Protein AF-A0A957EMA7-F1 (afdb_monomer_lite)

Secondary structure (DSSP, 8-state):
-HHHHHHHHHHHHS-GGGSTTT--S-S-PPPHHHHHHHHHHHHHHHHTT-HHHHHHHHHHHHHTT---HHHHHHHHHHHHHTT-HHHHHHHHHHHTTSHHHHHHHHHHH-

Radius of gyration: 13.64 Å; chains: 1; bounding box: 37×28×33 Å

pLDDT: mean 86.61, std 14.45, range [44.28, 97.56]

Sequence (110 aa):
RRLAQEQLAEEIFRDEEDEDLLYGTGGSGLSKLERDALIGQGIDLQSRGQLGEAIDCYEKAIKGGLNIAAAHFTIGLLYLETGRTDDAKQSLMLAAKDAAYREAVETALA

Structure (mmCIF, N/CA/C/O backbone):
data_AF-A0A957EMA7-F1
#
_entry.id   AF-A0A957EMA7-F1
#
loop_
_atom_site.group_PDB
_atom_site.id
_atom_site.type_symbol
_atom_site.label_atom_id
_atom_site.label_alt_id
_atom_site.label_comp_id
_atom_site.label_asym_id
_atom_site.label_entity_id
_atom_site.label_seq_id
_atom_site.pdbx_PDB_ins_code
_atom_site.Cartn_x
_atom_site.Cartn_y
_atom_site.Cartn_z
_atom_site.occupancy
_atom_site.B_iso_or_equiv
_atom_site.auth_seq_id
_atom_site.auth_comp_id
_atom_site.auth_asym_id
_atom_site.auth_atom_id
_atom_site.pdbx_PDB_model_num
ATOM 1 N N . ARG A 1 1 ? -6.716 7.264 -2.632 1.00 71.12 1 ARG A N 1
ATOM 2 C CA . ARG A 1 1 ? -6.736 5.813 -2.959 1.00 71.12 1 ARG A CA 1
ATOM 3 C C . ARG A 1 1 ? -6.486 5.550 -4.446 1.00 71.12 1 ARG A C 1
ATOM 5 O O . ARG A 1 1 ? -5.555 4.820 -4.731 1.00 71.12 1 ARG A O 1
ATOM 12 N N . ARG A 1 2 ? -7.223 6.178 -5.378 1.00 83.38 2 ARG A N 1
ATOM 13 C CA . ARG A 1 2 ? -7.038 5.991 -6.835 1.00 83.38 2 ARG A CA 1
ATOM 14 C C . ARG A 1 2 ? -5.607 6.251 -7.340 1.00 83.38 2 ARG A C 1
ATOM 16 O O . ARG A 1 2 ? -5.041 5.374 -7.969 1.00 83.38 2 ARG A O 1
ATOM 23 N N . LEU A 1 3 ? -5.003 7.387 -6.975 1.00 86.94 3 LEU A N 1
ATOM 24 C CA . LEU A 1 3 ? -3.618 7.716 -7.350 1.00 86.94 3 LEU A CA 1
ATOM 25 C C . LEU A 1 3 ? -2.610 6.637 -6.919 1.00 86.94 3 LEU A C 1
ATOM 27 O O . LEU A 1 3 ? -1.733 6.261 -7.683 1.00 86.94 3 LEU A O 1
ATOM 31 N N . ALA A 1 4 ? -2.768 6.101 -5.706 1.00 87.12 4 ALA A N 1
ATOM 32 C CA . ALA A 1 4 ? -1.896 5.043 -5.207 1.00 87.12 4 ALA A CA 1
ATOM 33 C C . ALA A 1 4 ? -2.050 3.739 -5.994 1.00 87.12 4 ALA A C 1
ATOM 35 O O . ALA A 1 4 ? -1.064 3.053 -6.226 1.00 87.12 4 ALA A O 1
ATOM 36 N N . GLN A 1 5 ? -3.269 3.407 -6.429 1.00 86.00 5 GLN A N 1
ATOM 37 C CA . GLN A 1 5 ? -3.506 2.237 -7.277 1.00 86.00 5 GLN A CA 1
ATOM 38 C C . GLN A 1 5 ? -2.877 2.409 -8.662 1.00 86.00 5 GLN A C 1
ATOM 40 O O . GLN A 1 5 ? -2.287 1.464 -9.172 1.00 86.00 5 GLN A O 1
ATOM 45 N N . GLU A 1 6 ? -2.975 3.605 -9.244 1.00 89.12 6 GLU A N 1
ATOM 46 C CA . GLU A 1 6 ? -2.357 3.930 -10.534 1.00 89.12 6 GLU A CA 1
ATOM 47 C C . GLU A 1 6 ? -0.827 3.835 -10.442 1.00 89.12 6 GLU A C 1
ATOM 49 O O . GLU A 1 6 ? -0.223 3.103 -11.217 1.00 89.12 6 GLU A O 1
ATOM 54 N N . GLN A 1 7 ? -0.208 4.442 -9.425 1.00 89.88 7 GLN A N 1
ATOM 55 C CA . GLN A 1 7 ? 1.246 4.367 -9.229 1.00 89.88 7 GLN A CA 1
ATOM 56 C C . GLN A 1 7 ? 1.747 2.949 -8.920 1.00 89.88 7 GLN A C 1
ATOM 58 O O . GLN A 1 7 ? 2.823 2.570 -9.367 1.00 89.88 7 GLN A O 1
ATOM 63 N N . LEU A 1 8 ? 0.981 2.146 -8.172 1.00 88.25 8 LEU A N 1
ATOM 64 C CA . LEU A 1 8 ? 1.321 0.737 -7.947 1.00 88.25 8 LEU A CA 1
ATOM 65 C C . LEU A 1 8 ? 1.239 -0.079 -9.242 1.00 88.25 8 LEU A C 1
ATOM 67 O O . LEU A 1 8 ? 2.070 -0.954 -9.458 1.00 88.25 8 LEU A O 1
ATOM 71 N N . ALA A 1 9 ? 0.257 0.200 -10.100 1.00 87.69 9 ALA A N 1
ATOM 72 C CA . ALA A 1 9 ? 0.159 -0.444 -11.403 1.00 87.69 9 ALA A CA 1
ATOM 73 C C . ALA A 1 9 ? 1.318 -0.024 -12.320 1.00 87.69 9 ALA A C 1
ATOM 75 O O . ALA A 1 9 ? 1.933 -0.881 -12.945 1.00 87.69 9 ALA A O 1
ATOM 76 N N . GLU A 1 10 ? 1.654 1.266 -12.368 1.00 87.94 10 GLU A N 1
ATOM 77 C CA . GLU A 1 10 ? 2.813 1.769 -13.117 1.00 87.94 10 GLU A CA 1
ATOM 78 C C . GLU A 1 10 ? 4.123 1.129 -12.650 1.00 87.94 10 GLU A C 1
ATOM 80 O O . GLU A 1 10 ? 4.955 0.787 -13.484 1.00 87.94 10 GLU A O 1
ATOM 85 N N . GLU A 1 11 ? 4.291 0.912 -11.343 1.00 85.88 11 GLU A N 1
ATOM 86 C CA . GLU A 1 11 ? 5.462 0.220 -10.798 1.00 85.88 11 GLU A CA 1
ATOM 87 C C . GLU A 1 11 ? 5.560 -1.228 -11.307 1.00 85.88 11 GLU A C 1
ATOM 89 O O . GLU A 1 11 ? 6.627 -1.656 -11.751 1.00 85.88 11 GLU A O 1
ATOM 94 N N . ILE A 1 12 ? 4.434 -1.953 -11.342 1.00 85.31 12 ILE A N 1
ATOM 95 C CA . ILE A 1 12 ? 4.379 -3.318 -11.891 1.00 85.31 12 ILE A CA 1
ATOM 96 C C . ILE A 1 12 ? 4.794 -3.329 -13.370 1.00 85.31 12 ILE A C 1
ATOM 98 O O . ILE A 1 12 ? 5.554 -4.196 -13.795 1.00 85.31 12 ILE A O 1
ATOM 102 N N . PHE A 1 13 ? 4.318 -2.365 -14.162 1.00 82.44 13 PHE A N 1
ATOM 103 C CA . PHE A 1 13 ? 4.584 -2.313 -15.605 1.00 82.44 13 PHE A CA 1
ATOM 104 C C . PHE A 1 13 ? 5.894 -1.614 -15.990 1.00 82.44 13 PHE A C 1
ATOM 106 O O . PHE A 1 13 ? 6.208 -1.571 -17.178 1.00 82.44 13 PHE A O 1
ATOM 113 N N . ARG A 1 14 ? 6.657 -1.066 -15.036 1.00 80.88 14 ARG A N 1
ATOM 114 C CA . ARG A 1 14 ? 7.963 -0.458 -15.322 1.00 80.88 14 ARG A CA 1
ATOM 115 C C . ARG A 1 14 ? 8.955 -1.533 -15.784 1.00 80.88 14 ARG A C 1
ATOM 117 O O . ARG A 1 14 ? 9.037 -2.597 -15.168 1.00 80.88 14 ARG A O 1
ATOM 124 N N . ASP A 1 15 ? 9.714 -1.251 -16.840 1.00 72.31 15 ASP A N 1
ATOM 125 C CA . ASP A 1 15 ? 10.755 -2.153 -17.343 1.00 72.31 15 ASP A CA 1
ATOM 126 C C . ASP A 1 15 ? 11.901 -2.307 -16.319 1.00 72.31 15 ASP A C 1
ATOM 128 O O . ASP A 1 15 ? 12.305 -1.345 -15.664 1.00 72.31 15 ASP A O 1
ATOM 132 N N . GLU A 1 16 ? 12.424 -3.531 -16.168 1.00 61.94 16 GLU A N 1
ATOM 133 C CA . GLU A 1 16 ? 13.490 -3.872 -15.202 1.00 61.94 16 GLU A CA 1
ATOM 134 C C . GLU A 1 16 ? 14.819 -3.141 -15.475 1.00 61.94 16 GLU A C 1
ATOM 136 O O . GLU A 1 16 ? 15.624 -2.965 -14.561 1.00 61.94 16 GLU A O 1
ATOM 141 N N . GLU A 1 17 ? 15.049 -2.684 -16.711 1.00 53.09 17 GLU A N 1
ATOM 142 C CA . GLU A 1 17 ? 16.328 -2.098 -17.141 1.00 53.09 17 GLU A CA 1
ATOM 143 C C . GLU A 1 17 ? 16.651 -0.741 -16.478 1.00 53.09 17 GLU A C 1
ATOM 145 O O . GLU A 1 17 ? 17.813 -0.334 -16.464 1.00 53.09 17 GLU A O 1
ATOM 150 N N . ASP A 1 18 ? 15.669 -0.072 -15.862 1.00 52.06 18 ASP A N 1
ATOM 151 C CA . ASP A 1 18 ? 15.868 1.185 -15.121 1.00 52.06 18 ASP A CA 1
ATOM 152 C C . ASP A 1 18 ? 16.273 0.977 -13.642 1.00 52.06 18 ASP A C 1
ATOM 154 O O . ASP A 1 18 ? 16.665 1.932 -12.961 1.00 52.06 18 ASP A O 1
ATOM 158 N N . GLU A 1 19 ? 16.186 -0.250 -13.108 1.00 53.66 19 GLU A N 1
ATOM 159 C CA . GLU A 1 19 ? 16.320 -0.516 -11.663 1.00 53.66 19 GLU A CA 1
ATOM 160 C C . GLU A 1 19 ? 17.765 -0.835 -11.212 1.00 53.66 19 GLU A C 1
ATOM 162 O O . GLU A 1 19 ? 18.071 -0.776 -10.017 1.00 53.66 19 GLU A O 1
ATOM 167 N N . ASP A 1 20 ? 18.687 -1.088 -12.151 1.00 47.25 20 ASP A N 1
ATOM 168 C CA . ASP A 1 20 ? 20.049 -1.587 -11.865 1.00 47.25 20 ASP A CA 1
ATOM 169 C C . ASP A 1 20 ? 21.054 -0.492 -11.423 1.00 47.25 20 ASP A C 1
ATOM 171 O O . ASP A 1 20 ? 22.221 -0.766 -11.137 1.00 47.25 20 ASP A O 1
ATOM 175 N N . LEU A 1 21 ? 20.622 0.775 -11.331 1.00 47.28 21 LEU A N 1
ATOM 176 C CA . LEU A 1 21 ? 21.511 1.925 -11.083 1.00 47.28 21 LEU A CA 1
ATOM 177 C C . LEU A 1 21 ? 21.292 2.686 -9.764 1.00 47.28 21 LEU A C 1
ATOM 179 O O . LEU A 1 21 ? 22.093 3.580 -9.481 1.00 47.28 21 LEU A O 1
ATOM 183 N N . LEU A 1 22 ? 20.289 2.357 -8.930 1.00 49.19 22 LEU A N 1
ATOM 184 C CA . LEU A 1 22 ? 20.017 3.153 -7.712 1.00 49.19 22 LEU A CA 1
ATOM 185 C C . LEU A 1 22 ? 20.082 2.417 -6.361 1.00 49.19 22 LEU A C 1
ATOM 187 O O . LEU A 1 22 ? 20.247 3.084 -5.341 1.00 49.19 22 LEU A O 1
ATOM 191 N N . TYR A 1 23 ? 20.054 1.080 -6.313 1.00 47.06 23 TYR A N 1
ATOM 192 C CA . TYR A 1 23 ? 20.126 0.332 -5.039 1.00 47.06 23 TYR A CA 1
ATOM 193 C C . TYR A 1 23 ? 21.074 -0.868 -5.079 1.00 47.06 23 TYR A C 1
ATOM 195 O O . TYR A 1 23 ? 20.821 -1.928 -4.506 1.00 47.06 23 TYR A O 1
ATOM 203 N N . GLY A 1 24 ? 22.227 -0.669 -5.716 1.00 45.78 24 GLY A N 1
ATOM 204 C CA . GLY A 1 24 ? 23.359 -1.569 -5.572 1.00 45.78 24 GLY A CA 1
ATOM 205 C C . GLY A 1 24 ? 23.787 -1.710 -4.105 1.00 45.78 24 GLY A C 1
ATOM 206 O O . GLY A 1 24 ? 24.164 -0.740 -3.449 1.00 45.78 24 GLY A O 1
ATOM 207 N N . THR A 1 25 ? 23.828 -2.964 -3.653 1.00 48.59 25 THR A N 1
ATOM 208 C CA . THR A 1 25 ? 24.562 -3.501 -2.490 1.00 48.59 25 THR A CA 1
ATOM 209 C C . THR A 1 25 ? 23.929 -3.327 -1.099 1.00 48.59 25 THR A C 1
ATOM 211 O O . THR 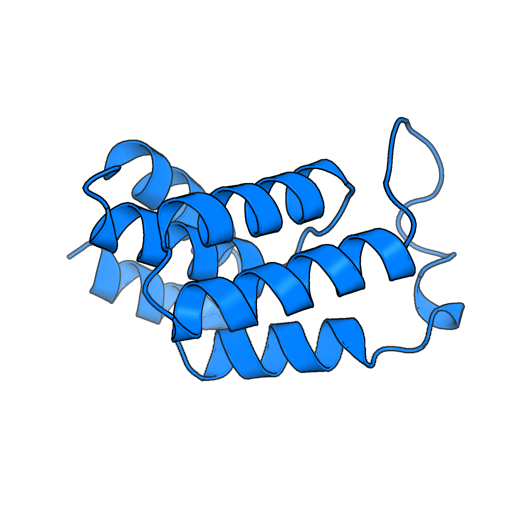A 1 25 ? 24.149 -2.337 -0.409 1.00 48.59 25 THR A O 1
ATOM 214 N N . GLY A 1 26 ? 23.236 -4.375 -0.616 1.00 44.28 26 GLY A N 1
ATOM 215 C CA . GLY A 1 26 ? 23.048 -4.555 0.832 1.00 44.28 26 GLY A CA 1
ATOM 216 C C . GLY A 1 26 ? 21.847 -5.361 1.341 1.00 44.28 26 GLY A C 1
ATOM 217 O O . GLY A 1 26 ? 21.143 -4.864 2.207 1.00 44.28 26 GLY A O 1
ATOM 218 N N . GLY A 1 27 ? 21.665 -6.616 0.910 1.00 47.50 27 GLY A N 1
ATOM 219 C CA . GLY A 1 27 ? 20.973 -7.637 1.720 1.00 47.50 27 GLY A CA 1
ATOM 220 C C . GLY A 1 27 ? 19.501 -7.934 1.391 1.00 47.50 27 GLY A C 1
ATOM 221 O O . GLY A 1 27 ? 18.653 -7.055 1.402 1.00 47.50 27 GLY A O 1
ATOM 222 N N . SER A 1 28 ? 19.204 -9.222 1.183 1.00 56.59 28 SER A N 1
ATOM 223 C CA . SER A 1 28 ? 17.878 -9.842 1.376 1.00 56.59 28 SER A CA 1
ATOM 224 C C . SER A 1 28 ? 16.676 -9.252 0.609 1.00 56.59 28 SER A C 1
ATOM 226 O O . SER A 1 28 ? 15.556 -9.327 1.108 1.00 56.59 28 SER A O 1
ATOM 228 N N . GLY A 1 29 ? 16.874 -8.662 -0.572 1.00 65.50 29 GLY A N 1
ATOM 229 C CA . GLY A 1 29 ? 15.782 -8.126 -1.400 1.00 65.50 29 GLY A CA 1
ATOM 230 C C . GLY A 1 29 ? 15.093 -9.199 -2.249 1.00 65.50 29 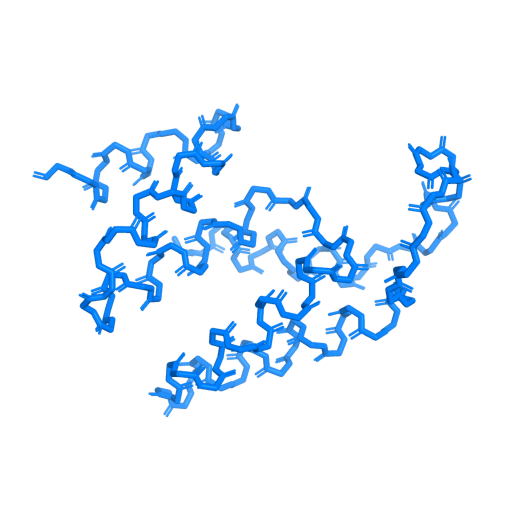GLY A C 1
ATOM 231 O O . GLY A 1 29 ? 15.756 -10.108 -2.748 1.00 65.50 29 GLY A O 1
ATOM 232 N N . LEU A 1 30 ? 13.773 -9.084 -2.412 1.00 79.75 30 LEU A N 1
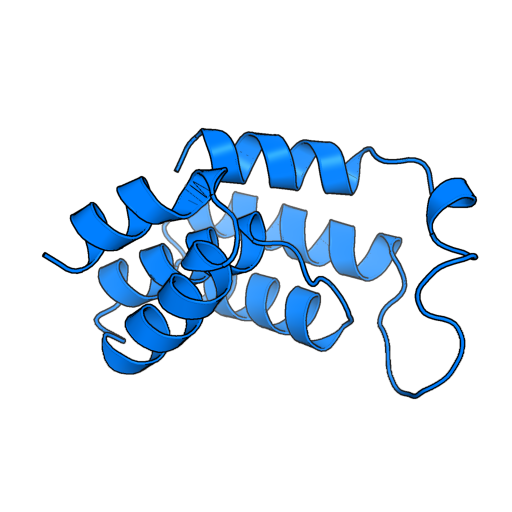ATOM 233 C CA . LEU A 1 30 ? 13.004 -9.869 -3.382 1.00 79.75 30 LEU A CA 1
ATOM 234 C C . LEU A 1 30 ? 13.276 -9.332 -4.795 1.00 79.75 30 LEU A C 1
ATOM 236 O O . LEU A 1 30 ? 13.471 -8.127 -4.977 1.00 79.75 30 LEU A O 1
ATOM 240 N N . SER A 1 31 ? 13.240 -10.203 -5.803 1.00 85.31 31 SER A N 1
ATOM 241 C CA . SER A 1 31 ? 13.265 -9.776 -7.209 1.00 85.31 31 SER A CA 1
ATOM 242 C C . SER A 1 31 ? 12.088 -8.844 -7.526 1.00 85.31 31 SER A C 1
ATOM 244 O O . SER A 1 31 ? 11.071 -8.846 -6.822 1.00 85.31 31 SER A O 1
ATOM 246 N N . LYS A 1 32 ? 12.202 -8.036 -8.591 1.00 83.12 32 LYS A N 1
ATOM 247 C CA . LYS A 1 32 ? 11.090 -7.188 -9.052 1.00 83.12 32 LYS A CA 1
ATOM 248 C C . LYS A 1 32 ? 9.837 -8.027 -9.299 1.00 83.12 32 LYS A C 1
ATOM 250 O O . LYS A 1 32 ? 8.799 -7.739 -8.719 1.00 83.12 32 LYS A O 1
ATOM 255 N N . LEU A 1 33 ? 9.973 -9.141 -10.021 1.00 86.69 33 LEU A N 1
ATOM 256 C CA . LEU A 1 33 ? 8.877 -10.078 -10.270 1.00 86.69 33 LEU A CA 1
ATOM 257 C C . LEU A 1 33 ? 8.187 -10.572 -8.983 1.00 86.69 33 LEU A C 1
ATOM 259 O O . LEU A 1 33 ? 6.961 -10.648 -8.928 1.00 86.69 33 LEU A O 1
ATOM 263 N N . GLU A 1 34 ? 8.950 -10.904 -7.938 1.00 89.44 34 GLU A N 1
ATOM 264 C CA . GLU A 1 34 ? 8.385 -11.320 -6.646 1.00 89.44 34 GLU A CA 1
ATOM 265 C C . GLU A 1 34 ? 7.651 -10.173 -5.940 1.00 89.44 34 GLU A C 1
ATOM 267 O O . GLU A 1 34 ? 6.572 -10.388 -5.381 1.00 89.44 34 GLU A O 1
ATOM 272 N N . ARG A 1 35 ? 8.200 -8.951 -5.979 1.00 91.00 35 ARG A N 1
ATOM 273 C CA . ARG A 1 35 ? 7.527 -7.753 -5.450 1.00 91.00 35 ARG A CA 1
ATOM 274 C C . ARG A 1 35 ? 6.235 -7.471 -6.219 1.00 91.00 35 ARG A C 1
ATOM 276 O O . ARG A 1 35 ? 5.196 -7.290 -5.590 1.00 91.00 35 ARG A O 1
ATOM 283 N N . ASP A 1 36 ? 6.274 -7.510 -7.544 1.00 91.06 36 ASP A N 1
ATOM 284 C CA . ASP A 1 36 ? 5.132 -7.257 -8.426 1.00 91.06 36 ASP A CA 1
ATOM 285 C C . ASP A 1 36 ? 4.009 -8.274 -8.192 1.00 91.06 36 ASP A C 1
ATOM 287 O O . ASP A 1 36 ? 2.838 -7.903 -8.068 1.00 91.06 36 ASP A O 1
ATOM 291 N N . ALA A 1 37 ? 4.363 -9.554 -8.038 1.00 93.38 37 ALA A N 1
ATOM 292 C CA . ALA A 1 37 ? 3.412 -10.605 -7.695 1.00 93.38 37 ALA A CA 1
ATOM 293 C C . ALA A 1 37 ? 2.729 -10.341 -6.341 1.00 93.38 37 ALA A C 1
ATOM 295 O O . ALA A 1 37 ? 1.509 -10.482 -6.227 1.00 93.38 37 ALA A O 1
ATOM 296 N N . LEU A 1 38 ? 3.490 -9.910 -5.329 1.00 95.69 38 LEU A N 1
ATOM 297 C CA . LEU A 1 38 ? 2.949 -9.544 -4.018 1.00 95.69 38 LEU A CA 1
ATOM 298 C C . LEU A 1 38 ? 2.023 -8.323 -4.097 1.00 95.69 38 LEU A C 1
ATOM 300 O O . LEU A 1 38 ? 0.956 -8.334 -3.483 1.00 95.69 38 LEU A O 1
ATOM 304 N N . ILE A 1 39 ? 2.381 -7.291 -4.867 1.00 94.12 39 ILE A N 1
ATOM 305 C CA . ILE A 1 39 ? 1.521 -6.114 -5.072 1.00 94.12 39 ILE A CA 1
ATOM 306 C C . ILE A 1 39 ? 0.212 -6.536 -5.743 1.00 94.12 39 ILE A C 1
ATOM 308 O O . ILE A 1 39 ? -0.866 -6.187 -5.257 1.00 94.12 39 ILE A O 1
ATOM 312 N N . GLY A 1 40 ? 0.291 -7.311 -6.828 1.00 94.50 40 GLY A N 1
ATOM 313 C CA . GLY A 1 40 ? -0.879 -7.801 -7.555 1.00 94.50 40 GLY A CA 1
ATOM 314 C C . GLY A 1 40 ? -1.808 -8.630 -6.667 1.00 94.50 40 GLY A C 1
ATOM 315 O O . GLY A 1 40 ? -3.019 -8.400 -6.649 1.00 94.50 40 GLY A O 1
ATOM 316 N N . GLN A 1 41 ? -1.242 -9.532 -5.860 1.00 96.19 41 GLN A N 1
ATOM 317 C CA . GLN A 1 41 ? -2.002 -10.315 -4.887 1.00 96.19 41 GLN A CA 1
ATOM 318 C C . GLN A 1 41 ? -2.650 -9.424 -3.815 1.00 96.19 41 GLN A C 1
ATOM 320 O O . GLN A 1 41 ? -3.821 -9.613 -3.489 1.00 96.19 41 GLN A O 1
ATOM 325 N N . GLY A 1 42 ? -1.929 -8.425 -3.299 1.00 95.88 42 GLY A N 1
ATOM 326 C CA . GLY A 1 42 ? -2.462 -7.465 -2.331 1.00 95.88 42 GLY A CA 1
ATOM 327 C C . GLY A 1 42 ? -3.655 -6.672 -2.873 1.00 95.88 42 GLY A C 1
ATOM 328 O O . GLY A 1 42 ? -4.639 -6.478 -2.157 1.00 95.88 42 GLY A O 1
ATOM 329 N N . ILE A 1 43 ? -3.612 -6.274 -4.150 1.00 93.94 43 ILE A N 1
ATOM 330 C CA . ILE A 1 43 ? -4.716 -5.574 -4.826 1.00 93.94 43 ILE A CA 1
ATOM 331 C C . ILE A 1 43 ? -5.947 -6.483 -4.948 1.00 93.94 43 ILE A C 1
ATOM 333 O O . ILE A 1 43 ? -7.057 -6.059 -4.614 1.00 93.94 43 ILE A O 1
ATOM 337 N N . ASP A 1 44 ? -5.764 -7.730 -5.392 1.00 94.94 44 ASP A N 1
ATOM 338 C CA . ASP A 1 44 ? -6.857 -8.705 -5.507 1.00 94.94 44 ASP A CA 1
ATOM 339 C C . ASP A 1 44 ? -7.502 -8.979 -4.138 1.00 94.94 44 ASP A C 1
ATOM 341 O O . ASP A 1 44 ? -8.721 -8.857 -3.996 1.00 94.94 44 ASP A O 1
ATOM 345 N N . LEU A 1 45 ? -6.699 -9.226 -3.100 1.00 96.50 45 LEU A N 1
ATOM 346 C CA . LEU A 1 45 ? -7.181 -9.451 -1.732 1.00 96.50 45 LEU A CA 1
ATOM 347 C C . LEU A 1 45 ? -7.910 -8.229 -1.161 1.00 96.50 45 LEU A C 1
ATOM 349 O O . LEU A 1 45 ? -8.977 -8.369 -0.558 1.00 96.50 45 LEU A O 1
ATOM 353 N N . GLN A 1 46 ? -7.390 -7.021 -1.401 1.00 93.94 46 GLN A N 1
ATOM 354 C CA . GLN A 1 46 ? -8.062 -5.781 -1.014 1.00 93.94 46 GLN A CA 1
ATOM 355 C C . GLN A 1 46 ? -9.438 -5.670 -1.688 1.00 93.94 46 GLN A C 1
ATOM 357 O O . GLN A 1 46 ? -10.409 -5.294 -1.031 1.00 93.94 46 GLN A O 1
ATOM 362 N N . SER A 1 47 ? -9.547 -6.017 -2.976 1.00 92.69 47 SER A N 1
ATOM 363 C CA . SER A 1 47 ? -10.822 -5.975 -3.710 1.00 92.69 47 SER A CA 1
ATOM 364 C C . SER A 1 47 ? -11.861 -6.967 -3.171 1.00 92.69 47 SER A C 1
ATOM 366 O O . SER A 1 47 ? -13.061 -6.707 -3.239 1.00 92.69 47 SER A O 1
ATOM 368 N N . ARG A 1 48 ? -11.398 -8.069 -2.568 1.00 95.56 48 ARG A N 1
ATOM 369 C CA . ARG A 1 48 ? -12.224 -9.098 -1.916 1.00 95.56 48 ARG A CA 1
ATOM 370 C C . ARG A 1 48 ? -12.574 -8.767 -0.464 1.00 95.56 48 ARG A C 1
ATOM 372 O O . ARG A 1 48 ? -13.290 -9.532 0.175 1.00 95.56 48 ARG A O 1
ATOM 379 N N . GLY A 1 49 ? -12.064 -7.657 0.076 1.00 95.12 49 GLY A N 1
ATOM 380 C CA . GLY A 1 49 ? -12.232 -7.283 1.484 1.00 95.12 49 GLY A CA 1
ATOM 381 C C . GLY A 1 49 ? -11.374 -8.102 2.455 1.00 95.12 49 GLY A C 1
ATOM 382 O O . GLY A 1 49 ? -11.553 -8.002 3.667 1.00 95.12 49 GLY A O 1
ATOM 383 N N . GLN A 1 50 ? -10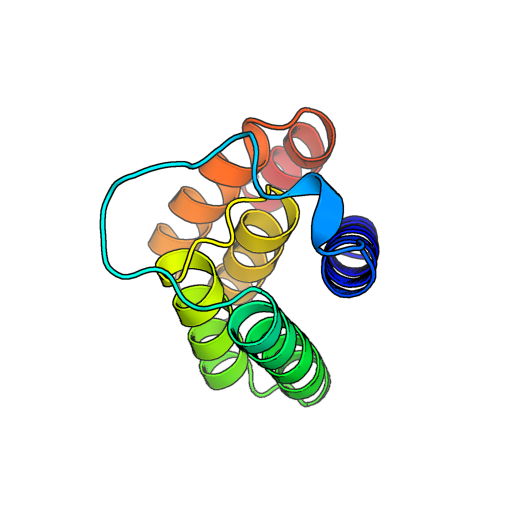.419 -8.889 1.955 1.00 97.19 50 GLN A N 1
ATOM 384 C CA . GLN A 1 50 ? -9.479 -9.675 2.759 1.00 97.19 50 GLN A CA 1
ATOM 385 C C . GLN A 1 50 ? -8.318 -8.785 3.230 1.00 97.19 50 GLN A C 1
ATOM 387 O O . GLN A 1 50 ? -7.165 -8.955 2.838 1.00 97.19 50 GLN A O 1
ATOM 392 N N . LEU A 1 51 ? -8.639 -7.779 4.052 1.00 95.88 51 LEU A N 1
ATOM 393 C CA . LEU A 1 51 ? -7.721 -6.675 4.363 1.00 95.88 51 LEU A CA 1
ATOM 394 C C . LEU A 1 51 ? -6.451 -7.130 5.097 1.00 95.88 51 LEU A C 1
ATOM 396 O O . LEU A 1 51 ? -5.380 -6.597 4.828 1.00 95.88 51 LEU A O 1
ATOM 400 N N . GLY A 1 52 ? -6.549 -8.127 5.982 1.00 96.12 52 GLY A N 1
ATOM 401 C CA . GLY A 1 52 ? -5.388 -8.666 6.702 1.00 96.12 52 GLY A CA 1
ATOM 402 C C . GLY A 1 52 ? -4.367 -9.324 5.770 1.00 96.12 52 GLY A C 1
ATOM 403 O O . GLY A 1 52 ? -3.183 -9.015 5.827 1.00 96.12 52 GLY A O 1
ATOM 404 N N . GLU A 1 53 ? -4.830 -10.166 4.847 1.00 97.25 53 GLU A N 1
ATOM 405 C CA . GLU A 1 53 ? -3.951 -10.829 3.877 1.00 97.25 53 GLU A CA 1
ATOM 406 C C . GLU A 1 53 ? -3.395 -9.828 2.851 1.00 97.25 53 GLU A C 1
ATOM 408 O O . GLU A 1 53 ? -2.249 -9.952 2.414 1.00 97.25 53 GLU A O 1
ATOM 413 N N . ALA A 1 54 ? -4.180 -8.805 2.487 1.00 97.19 54 ALA A N 1
ATOM 414 C CA . ALA A 1 54 ? -3.712 -7.720 1.629 1.00 97.19 54 ALA A CA 1
ATOM 415 C C . ALA A 1 54 ? -2.550 -6.954 2.281 1.00 97.19 54 ALA A C 1
ATOM 417 O O . ALA A 1 54 ? -1.521 -6.732 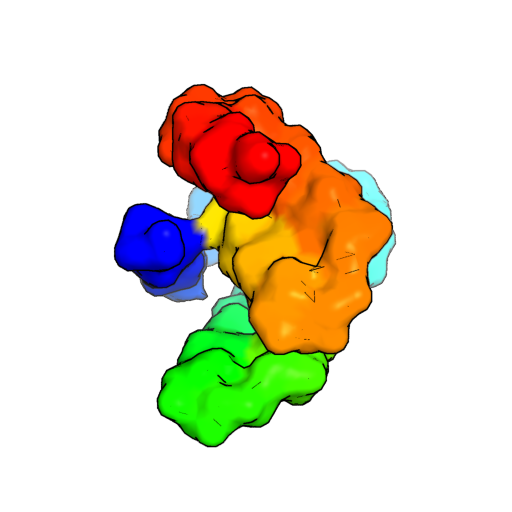1.641 1.00 97.19 54 ALA A O 1
ATOM 418 N N . ILE A 1 55 ? -2.691 -6.600 3.563 1.00 97.50 55 ILE A N 1
ATOM 419 C CA . ILE A 1 55 ? -1.634 -5.975 4.371 1.00 97.50 55 ILE A CA 1
ATOM 420 C C . ILE A 1 55 ? -0.363 -6.830 4.347 1.00 97.50 55 ILE A C 1
ATOM 422 O O . ILE A 1 55 ? 0.706 -6.301 4.043 1.00 97.50 55 ILE A O 1
ATOM 426 N N . ASP A 1 56 ? -0.472 -8.138 4.593 1.00 97.38 56 ASP A N 1
ATOM 427 C CA . ASP A 1 56 ? 0.683 -9.044 4.609 1.00 97.38 56 ASP A CA 1
ATOM 428 C C . ASP A 1 56 ? 1.432 -9.060 3.269 1.00 97.38 56 ASP A C 1
ATOM 430 O O . ASP A 1 56 ? 2.665 -9.118 3.238 1.00 97.38 56 ASP A O 1
ATOM 434 N N . CYS A 1 57 ? 0.705 -8.997 2.150 1.00 97.12 57 CYS A N 1
ATOM 435 C CA . CYS A 1 57 ? 1.305 -8.937 0.818 1.00 97.12 57 CYS A CA 1
ATOM 436 C C . CYS A 1 57 ? 2.083 -7.631 0.613 1.00 97.12 57 CYS A C 1
ATOM 438 O O . CYS A 1 57 ? 3.250 -7.665 0.212 1.00 97.12 57 CYS A O 1
ATOM 440 N N . TYR A 1 58 ? 1.480 -6.487 0.952 1.00 95.50 58 TYR A N 1
ATOM 441 C CA . TYR A 1 58 ? 2.151 -5.190 0.851 1.00 95.50 58 TYR A CA 1
ATOM 442 C C . TYR A 1 58 ? 3.368 -5.094 1.775 1.00 95.50 58 TYR A C 1
ATOM 444 O O . TYR A 1 58 ? 4.418 -4.618 1.347 1.00 95.50 58 TYR A O 1
ATOM 452 N N . GLU A 1 59 ? 3.281 -5.594 3.011 1.00 95.56 59 GLU A N 1
ATOM 453 C CA . GLU A 1 59 ? 4.428 -5.620 3.921 1.00 95.56 59 GLU A CA 1
ATOM 454 C C . GLU A 1 59 ? 5.591 -6.440 3.368 1.00 95.56 59 GLU A C 1
ATOM 456 O O . GLU A 1 59 ? 6.743 -6.021 3.483 1.00 95.56 59 GLU A O 1
ATOM 461 N N . LYS A 1 60 ? 5.311 -7.614 2.790 1.00 94.94 60 LYS A N 1
ATOM 462 C CA . LYS A 1 60 ? 6.345 -8.460 2.183 1.00 94.94 60 LYS A CA 1
ATOM 463 C C . LYS A 1 60 ? 7.001 -7.760 1.001 1.00 94.94 60 LYS A C 1
ATOM 465 O O . LYS A 1 60 ? 8.223 -7.795 0.906 1.00 94.94 60 LYS A O 1
ATOM 470 N N . ALA A 1 61 ? 6.221 -7.088 0.153 1.00 92.81 61 ALA A N 1
ATOM 471 C CA . ALA A 1 61 ? 6.768 -6.329 -0.967 1.00 92.81 61 ALA A CA 1
ATOM 472 C C . ALA A 1 61 ? 7.679 -5.194 -0.468 1.00 92.81 61 ALA A C 1
ATOM 474 O O . ALA A 1 61 ? 8.799 -5.047 -0.956 1.00 92.81 61 ALA A O 1
ATOM 475 N N . ILE A 1 62 ? 7.245 -4.449 0.558 1.00 92.56 62 ILE A N 1
ATOM 476 C CA . ILE A 1 62 ? 8.023 -3.360 1.172 1.00 92.56 62 ILE A CA 1
ATOM 477 C C . ILE A 1 62 ? 9.314 -3.886 1.806 1.00 92.56 62 ILE A C 1
ATOM 479 O O . ILE A 1 62 ? 10.394 -3.360 1.542 1.00 92.56 62 ILE A O 1
ATOM 483 N N . LYS A 1 63 ? 9.229 -4.962 2.598 1.00 91.12 63 LYS A N 1
ATOM 484 C CA . LYS A 1 63 ? 10.396 -5.641 3.194 1.00 91.12 63 LYS A CA 1
ATOM 485 C C . LYS A 1 63 ? 11.341 -6.196 2.124 1.00 91.12 63 LYS A C 1
ATOM 487 O O . LYS A 1 63 ? 12.544 -6.234 2.349 1.00 91.12 63 LYS A O 1
ATOM 492 N N . GLY A 1 64 ? 10.797 -6.592 0.976 1.00 87.81 64 GLY A N 1
ATOM 493 C CA . GLY A 1 64 ? 11.539 -7.059 -0.189 1.00 87.81 64 GLY A CA 1
ATOM 494 C C . GLY A 1 64 ? 12.177 -5.954 -1.031 1.00 87.81 64 GLY A C 1
ATOM 495 O O . GLY A 1 64 ? 12.865 -6.290 -1.987 1.00 87.81 64 GLY A O 1
ATOM 496 N N . GLY A 1 65 ? 11.972 -4.674 -0.700 1.00 84.94 65 GLY A N 1
ATOM 497 C CA . GLY A 1 65 ? 12.606 -3.535 -1.375 1.00 84.94 65 GLY A CA 1
ATOM 498 C C . GLY A 1 65 ? 11.645 -2.564 -2.066 1.00 84.94 65 GLY A C 1
ATOM 499 O O . GLY A 1 65 ? 12.095 -1.544 -2.581 1.00 84.94 65 GLY A O 1
ATOM 500 N N . LEU A 1 66 ? 10.330 -2.818 -2.072 1.00 87.25 66 LEU A N 1
ATOM 501 C CA . LEU A 1 66 ? 9.353 -1.865 -2.610 1.00 87.25 66 LEU A CA 1
ATOM 502 C C . LEU A 1 66 ? 9.276 -0.618 -1.715 1.00 87.25 66 LEU A C 1
ATOM 504 O O . LEU A 1 66 ? 8.616 -0.621 -0.677 1.00 87.25 66 LEU A O 1
ATOM 508 N N . ASN A 1 67 ? 9.913 0.473 -2.130 1.00 87.00 67 ASN A N 1
ATOM 509 C CA . ASN A 1 67 ? 9.955 1.707 -1.349 1.00 87.00 67 ASN A CA 1
ATOM 510 C C . ASN A 1 67 ? 9.397 2.906 -2.124 1.00 87.00 67 ASN A C 1
ATOM 512 O O . ASN A 1 67 ? 10.122 3.837 -2.466 1.00 87.00 67 ASN A O 1
ATOM 516 N N . ILE A 1 68 ? 8.088 2.884 -2.372 1.00 89.56 68 ILE A N 1
ATOM 517 C CA . ILE A 1 68 ? 7.360 3.982 -3.017 1.00 89.56 68 ILE A CA 1
ATOM 518 C C . ILE A 1 68 ? 6.268 4.531 -2.096 1.00 89.56 68 ILE A C 1
ATOM 520 O O . ILE A 1 68 ? 5.662 3.793 -1.311 1.00 89.56 68 ILE A O 1
ATOM 524 N N . ALA A 1 69 ? 5.979 5.829 -2.203 1.00 93.06 69 ALA A N 1
ATOM 525 C CA . ALA A 1 69 ? 4.982 6.493 -1.362 1.00 93.06 69 ALA A CA 1
ATOM 526 C C . ALA A 1 69 ? 3.577 5.876 -1.510 1.00 93.06 69 ALA A C 1
ATOM 528 O O . ALA A 1 69 ? 2.854 5.749 -0.522 1.00 93.06 69 ALA A O 1
ATOM 529 N N . ALA A 1 70 ? 3.228 5.400 -2.711 1.00 93.62 70 ALA A N 1
ATOM 530 C CA . ALA A 1 70 ? 1.963 4.720 -2.993 1.00 93.62 70 ALA A CA 1
ATOM 531 C C . ALA A 1 70 ? 1.729 3.467 -2.130 1.00 93.62 70 ALA A C 1
ATOM 533 O O . ALA A 1 70 ? 0.613 3.246 -1.647 1.00 93.62 70 ALA A O 1
ATOM 534 N N . ALA A 1 71 ? 2.772 2.659 -1.906 1.00 93.31 71 ALA A N 1
ATOM 535 C CA . ALA A 1 71 ? 2.689 1.442 -1.100 1.00 93.31 71 ALA A CA 1
ATOM 536 C C . ALA A 1 71 ? 2.436 1.781 0.376 1.00 93.31 71 ALA A C 1
ATOM 538 O O . ALA A 1 71 ? 1.516 1.240 0.994 1.00 93.31 71 ALA A O 1
ATOM 539 N N . HIS A 1 72 ? 3.185 2.753 0.908 1.00 95.44 72 HIS A N 1
ATOM 540 C CA . HIS A 1 72 ? 3.024 3.251 2.278 1.00 95.44 72 HIS A CA 1
ATOM 541 C C . HIS A 1 72 ? 1.660 3.913 2.505 1.00 95.44 72 HIS A C 1
ATOM 543 O O . HIS A 1 72 ? 1.029 3.705 3.540 1.00 95.44 72 HIS A O 1
ATOM 549 N N . PHE A 1 73 ? 1.152 4.656 1.521 1.00 95.81 73 PHE A N 1
ATOM 550 C CA . PHE A 1 73 ? -0.184 5.240 1.598 1.00 95.81 73 PHE A CA 1
ATOM 551 C C . PHE A 1 73 ? -1.272 4.158 1.599 1.00 95.81 73 PHE A C 1
ATOM 553 O O . PHE A 1 73 ? -2.197 4.203 2.408 1.00 95.81 73 PHE A O 1
ATOM 560 N N . THR A 1 74 ? -1.147 3.159 0.720 1.00 95.19 74 THR A N 1
ATOM 561 C CA . THR A 1 74 ? -2.119 2.063 0.593 1.00 95.19 74 THR A CA 1
ATOM 562 C C . THR A 1 74 ? -2.209 1.240 1.872 1.00 95.19 74 THR A C 1
ATOM 564 O O . THR A 1 74 ? -3.311 1.043 2.386 1.00 95.19 74 THR A O 1
ATOM 567 N N . ILE A 1 75 ? -1.072 0.805 2.422 1.00 95.81 75 ILE A N 1
ATOM 568 C CA . ILE A 1 75 ? -1.064 0.035 3.670 1.00 95.81 75 ILE A CA 1
ATOM 569 C C . ILE A 1 75 ? -1.509 0.893 4.864 1.00 95.81 75 ILE A C 1
ATOM 571 O O . ILE A 1 75 ? -2.230 0.404 5.726 1.00 95.81 75 ILE A O 1
ATOM 575 N N . GLY A 1 76 ? -1.186 2.192 4.870 1.00 96.62 76 GLY A N 1
ATOM 576 C CA . GLY A 1 76 ? -1.657 3.134 5.883 1.00 96.62 76 GLY A CA 1
ATOM 577 C C . GLY A 1 76 ? -3.183 3.235 5.945 1.00 96.62 76 GLY A C 1
ATOM 578 O O . GLY A 1 76 ? -3.762 3.177 7.028 1.00 96.62 76 GLY A O 1
ATOM 579 N N . LEU A 1 77 ? -3.854 3.304 4.790 1.00 95.62 77 LEU A N 1
ATOM 580 C CA . LEU A 1 77 ? -5.320 3.267 4.731 1.00 95.62 77 LEU A CA 1
ATOM 581 C C . LEU A 1 77 ? -5.887 1.915 5.183 1.00 95.62 77 LEU A C 1
ATOM 583 O O . LEU A 1 77 ? -6.852 1.886 5.942 1.00 95.62 77 LEU A O 1
ATOM 587 N N . LEU A 1 78 ? -5.279 0.801 4.767 1.00 96.00 78 LEU A N 1
ATOM 588 C CA . LEU A 1 78 ? -5.693 -0.537 5.207 1.00 96.00 78 LEU A CA 1
ATOM 589 C C . LEU A 1 78 ? -5.552 -0.716 6.726 1.00 96.00 78 LEU A C 1
ATOM 591 O O . LEU A 1 78 ? -6.380 -1.369 7.364 1.00 96.00 78 LEU A O 1
ATOM 595 N N . TYR A 1 79 ? -4.534 -0.104 7.327 1.00 97.56 79 TYR A N 1
ATOM 596 C CA . TYR A 1 79 ? -4.364 -0.079 8.772 1.00 97.56 79 TYR A CA 1
ATOM 597 C C . TYR A 1 79 ? -5.441 0.730 9.487 1.00 97.56 79 TYR A C 1
ATOM 599 O O . TYR A 1 79 ? -5.945 0.269 10.510 1.00 97.56 79 TYR A O 1
ATOM 607 N N . LEU A 1 80 ? -5.871 1.867 8.933 1.00 95.12 80 LEU A N 1
ATOM 608 C CA . LEU A 1 80 ? -7.037 2.585 9.460 1.00 95.12 80 LEU A CA 1
ATOM 609 C C . LEU A 1 80 ? -8.306 1.726 9.369 1.00 95.12 80 LEU A C 1
ATOM 611 O O . LEU A 1 80 ? -9.025 1.600 10.358 1.00 95.12 80 LEU A O 1
ATOM 615 N N . GLU A 1 81 ? -8.548 1.086 8.220 1.00 94.25 81 GLU A N 1
ATOM 616 C CA . GLU A 1 81 ? -9.725 0.228 7.996 1.00 94.25 81 GLU A CA 1
ATOM 617 C C . GLU A 1 81 ? -9.763 -0.990 8.942 1.00 94.25 81 GLU A C 1
ATOM 619 O O . GLU A 1 81 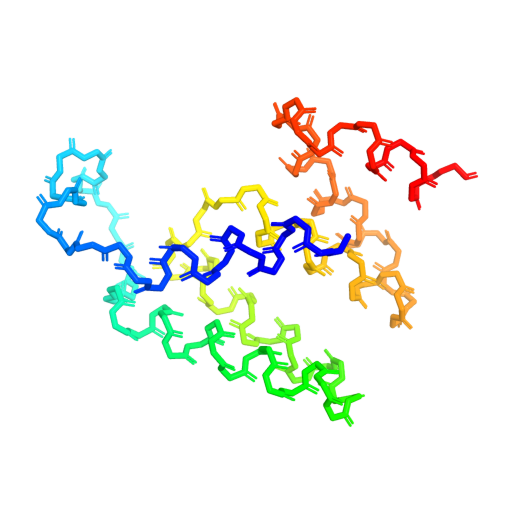? -10.840 -1.461 9.301 1.00 94.25 81 GLU A O 1
ATOM 624 N N . THR A 1 82 ? -8.601 -1.480 9.388 1.00 95.38 82 THR A N 1
ATOM 625 C CA . THR A 1 82 ? -8.475 -2.622 10.316 1.00 95.38 82 THR A CA 1
ATOM 626 C C . THR A 1 82 ? -8.285 -2.217 11.784 1.00 95.38 82 THR A C 1
ATOM 628 O O . THR A 1 82 ? -8.141 -3.085 12.644 1.00 95.38 82 THR A O 1
ATOM 631 N N . GLY A 1 83 ? -8.299 -0.916 12.099 1.00 95.00 83 GLY A N 1
ATOM 632 C CA . GLY A 1 83 ? -8.150 -0.389 13.463 1.00 95.00 83 GLY A CA 1
ATOM 633 C C . GLY A 1 83 ? -6.715 -0.375 14.008 1.00 95.00 83 GLY A C 1
ATOM 634 O O . GLY A 1 83 ? -6.509 -0.103 15.191 1.00 95.00 83 GLY A O 1
ATOM 635 N N . ARG A 1 84 ? -5.707 -0.635 13.168 1.00 95.75 84 ARG A N 1
ATOM 636 C CA . ARG A 1 84 ? -4.272 -0.583 13.503 1.00 95.75 84 ARG A CA 1
ATOM 637 C C . ARG A 1 84 ? -3.736 0.850 13.391 1.00 95.75 84 ARG A C 1
ATOM 639 O O . ARG A 1 84 ? -2.869 1.156 12.579 1.00 95.75 84 ARG A O 1
ATOM 646 N N . THR A 1 85 ? -4.277 1.758 14.200 1.00 94.75 85 THR A N 1
ATOM 647 C CA . THR A 1 85 ? -4.064 3.211 14.057 1.00 94.75 85 THR A CA 1
ATOM 648 C C . THR A 1 85 ? -2.602 3.655 14.191 1.00 94.75 85 THR A C 1
ATOM 650 O O . THR A 1 85 ? -2.188 4.596 13.513 1.00 94.75 85 THR A O 1
ATOM 653 N N . ASP A 1 86 ? -1.806 3.006 15.041 1.00 95.69 86 ASP A N 1
ATOM 654 C CA . ASP A 1 86 ? -0.395 3.377 15.216 1.00 95.69 86 ASP A CA 1
ATOM 655 C C . ASP A 1 86 ? 0.446 3.003 13.987 1.00 95.69 86 ASP A C 1
ATOM 657 O O . ASP A 1 86 ? 1.210 3.833 13.485 1.00 95.69 86 ASP A O 1
ATOM 661 N N . ASP A 1 87 ? 0.219 1.810 13.431 1.00 96.12 87 ASP A N 1
ATOM 662 C CA . ASP A 1 87 ? 0.851 1.373 12.182 1.00 96.12 87 ASP A CA 1
ATOM 663 C C . ASP A 1 87 ? 0.422 2.270 11.012 1.00 96.12 87 ASP A C 1
ATOM 665 O O . ASP A 1 87 ? 1.251 2.701 10.206 1.00 96.12 87 ASP A O 1
ATOM 669 N N . ALA A 1 88 ? -0.866 2.636 10.966 1.00 96.12 88 ALA A N 1
ATOM 670 C CA . ALA A 1 88 ? -1.394 3.561 9.972 1.00 96.12 88 ALA A CA 1
ATOM 671 C C . ALA A 1 88 ? -0.652 4.899 9.984 1.00 96.12 88 ALA A C 1
ATOM 673 O O . ALA A 1 88 ? -0.214 5.367 8.934 1.00 96.12 88 ALA A O 1
ATOM 674 N N . LYS A 1 89 ? -0.472 5.507 11.164 1.00 95.81 89 LYS A N 1
ATOM 675 C CA . LYS A 1 89 ? 0.247 6.783 11.305 1.00 95.81 89 LYS A CA 1
ATOM 676 C C . LYS A 1 89 ? 1.673 6.678 10.787 1.00 95.81 89 LYS A C 1
ATOM 678 O O . LYS A 1 89 ? 2.111 7.558 10.050 1.00 95.81 89 LYS A O 1
ATOM 683 N N . GLN A 1 90 ? 2.390 5.614 11.143 1.00 95.75 90 GLN A N 1
ATOM 684 C CA . GLN A 1 90 ? 3.762 5.423 10.684 1.00 95.75 90 GLN A CA 1
ATOM 685 C C . GLN A 1 90 ? 3.834 5.314 9.155 1.00 95.75 90 GLN A C 1
ATOM 687 O O . GLN A 1 90 ? 4.625 6.026 8.530 1.00 95.75 90 GLN A O 1
ATOM 692 N N . SER A 1 91 ? 2.990 4.481 8.545 1.00 95.38 91 SER A N 1
ATOM 693 C CA . SER A 1 91 ? 2.955 4.306 7.089 1.00 95.38 91 SER A CA 1
ATOM 694 C C . SER A 1 91 ? 2.509 5.578 6.362 1.00 95.38 91 SER A C 1
ATOM 696 O O . SER A 1 91 ? 3.148 6.001 5.399 1.00 95.38 91 SER A O 1
ATOM 698 N N . LEU A 1 92 ? 1.477 6.265 6.854 1.00 95.19 92 LEU A N 1
ATOM 699 C CA . LEU A 1 92 ? 1.003 7.515 6.258 1.00 95.19 92 LEU A CA 1
ATOM 700 C C . LEU A 1 92 ? 2.053 8.632 6.351 1.00 95.19 92 LEU A C 1
ATOM 702 O O . LEU A 1 92 ? 2.238 9.371 5.388 1.00 95.19 92 LEU A O 1
ATOM 706 N N . MET A 1 93 ? 2.815 8.722 7.445 1.00 95.31 93 MET A N 1
ATOM 707 C CA . MET A 1 93 ? 3.926 9.679 7.545 1.00 95.31 93 MET A CA 1
ATOM 708 C C . MET A 1 93 ? 5.055 9.391 6.549 1.00 95.31 93 MET A C 1
ATOM 710 O O . MET A 1 93 ? 5.680 10.328 6.052 1.00 95.31 93 MET A O 1
ATOM 714 N N . LEU A 1 94 ? 5.334 8.119 6.241 1.00 94.00 94 LEU A N 1
ATOM 715 C CA . LEU A 1 94 ? 6.297 7.769 5.193 1.00 94.00 94 LEU A CA 1
ATOM 716 C C . LEU A 1 94 ? 5.798 8.207 3.814 1.00 94.00 94 LEU A C 1
ATOM 718 O O . LEU A 1 94 ? 6.583 8.764 3.048 1.00 94.00 94 LEU A O 1
ATOM 722 N N . ALA A 1 95 ? 4.506 8.028 3.532 1.00 94.19 95 ALA A N 1
ATOM 723 C CA . ALA A 1 95 ? 3.891 8.499 2.295 1.00 94.19 95 ALA A CA 1
ATOM 724 C C . ALA A 1 95 ? 3.891 10.033 2.180 1.00 94.19 95 ALA A C 1
ATOM 726 O O . ALA A 1 95 ? 4.221 10.561 1.124 1.00 94.19 95 ALA A O 1
ATOM 727 N N . ALA A 1 96 ? 3.604 10.759 3.267 1.00 94.69 96 ALA A N 1
ATOM 728 C CA . ALA A 1 96 ? 3.533 12.227 3.291 1.00 94.69 96 ALA A CA 1
ATOM 729 C C . ALA A 1 96 ? 4.864 12.946 3.002 1.00 94.69 96 ALA A C 1
ATOM 731 O O . ALA A 1 96 ? 4.878 14.167 2.831 1.00 94.69 96 ALA A O 1
ATOM 732 N N . LYS A 1 97 ? 5.985 12.212 2.958 1.00 92.88 97 LYS A N 1
ATOM 733 C CA . LYS A 1 97 ? 7.267 12.741 2.466 1.00 92.88 97 LYS A CA 1
ATOM 734 C C . LYS A 1 97 ? 7.191 13.120 0.989 1.00 92.88 97 LYS A C 1
ATOM 736 O O . LYS A 1 97 ? 7.898 14.029 0.564 1.00 92.88 97 LYS A O 1
ATOM 741 N N . ASP A 1 98 ? 6.344 12.431 0.232 1.00 92.38 98 ASP A N 1
ATOM 742 C CA . ASP A 1 98 ? 6.018 12.780 -1.139 1.00 92.38 98 ASP A CA 1
ATOM 743 C C . ASP A 1 98 ? 4.885 13.817 -1.148 1.00 92.38 98 ASP A C 1
ATOM 745 O O . ASP A 1 98 ? 3.830 13.641 -0.525 1.00 92.38 98 ASP A O 1
ATOM 749 N N . ALA A 1 99 ? 5.108 14.914 -1.871 1.00 90.50 99 ALA A N 1
ATOM 750 C CA . ALA A 1 99 ? 4.148 16.003 -1.992 1.00 90.50 99 ALA A CA 1
ATOM 751 C C . ALA A 1 99 ? 2.798 15.534 -2.561 1.00 90.50 99 ALA A C 1
ATOM 753 O O . ALA A 1 99 ? 1.768 16.085 -2.177 1.00 90.50 99 ALA A O 1
ATOM 754 N N . ALA A 1 100 ? 2.788 14.493 -3.401 1.00 91.25 100 ALA A N 1
ATOM 755 C CA . ALA A 1 100 ? 1.572 13.928 -3.983 1.00 91.25 100 ALA A CA 1
ATOM 756 C C . ALA A 1 100 ? 0.636 13.293 -2.939 1.00 91.25 100 ALA A C 1
ATOM 758 O O . ALA A 1 100 ? -0.569 13.196 -3.168 1.00 91.25 100 ALA A O 1
ATOM 759 N N . TYR A 1 101 ? 1.173 12.874 -1.788 1.00 92.06 101 TYR A N 1
ATOM 760 C CA . TYR A 1 101 ? 0.412 12.202 -0.730 1.00 92.06 101 TYR A CA 1
ATOM 761 C C . TYR A 1 101 ? 0.216 13.048 0.520 1.00 92.06 101 TYR A C 1
ATOM 763 O O . TYR A 1 101 ? -0.640 12.715 1.337 1.00 92.06 101 TYR A O 1
ATOM 771 N N . ARG A 1 102 ? 0.969 14.137 0.683 1.00 92.44 102 ARG A N 1
ATOM 772 C CA . ARG A 1 102 ? 0.945 14.963 1.893 1.00 92.44 102 ARG A CA 1
ATOM 773 C C . ARG A 1 102 ? -0.459 15.444 2.272 1.00 92.44 102 ARG A C 1
ATOM 775 O O . ARG A 1 102 ? -0.897 15.194 3.388 1.00 92.44 102 ARG A O 1
ATOM 782 N N . GLU A 1 103 ? -1.181 16.061 1.339 1.00 91.44 103 GLU A N 1
ATOM 783 C CA . GLU A 1 103 ? -2.547 16.559 1.578 1.00 91.44 103 GLU A CA 1
ATOM 784 C C . GLU A 1 103 ? -3.528 15.415 1.900 1.00 91.44 103 GLU A C 1
ATOM 786 O O . GLU A 1 103 ? -4.346 15.500 2.821 1.00 91.44 103 GLU A O 1
ATOM 791 N N . ALA A 1 104 ? -3.411 14.299 1.173 1.00 90.75 104 ALA A N 1
ATOM 792 C CA . ALA A 1 104 ? -4.250 13.126 1.390 1.00 90.75 104 ALA A CA 1
ATOM 793 C C . ALA A 1 104 ? -4.010 12.491 2.770 1.00 90.75 104 ALA A C 1
ATOM 795 O O . ALA A 1 104 ? -4.951 12.010 3.398 1.00 90.75 104 ALA A O 1
ATOM 796 N N . VAL A 1 105 ? -2.764 12.500 3.249 1.00 92.00 105 VAL A N 1
ATOM 797 C CA . VAL A 1 105 ? -2.390 12.014 4.583 1.00 92.00 105 VAL A CA 1
ATOM 798 C C . VAL A 1 105 ? -2.908 12.941 5.675 1.00 92.00 105 VAL A C 1
ATOM 800 O O . VAL A 1 105 ? -3.459 12.451 6.657 1.00 92.00 105 VAL A O 1
ATOM 803 N N . GLU A 1 106 ? -2.771 14.257 5.507 1.00 90.06 106 GLU A N 1
ATOM 804 C CA . GLU A 1 106 ? -3.306 15.239 6.459 1.00 90.06 106 GLU A CA 1
ATOM 805 C C . GLU A 1 106 ? -4.818 15.051 6.639 1.00 90.06 106 GLU A C 1
ATOM 807 O O . GLU A 1 106 ? -5.300 15.014 7.766 1.00 90.06 106 GLU A O 1
ATOM 812 N N . THR A 1 107 ? -5.547 14.807 5.546 1.00 90.31 107 THR A N 1
ATOM 813 C CA . THR A 1 107 ? -6.988 14.504 5.592 1.00 90.31 107 THR A CA 1
ATOM 814 C C . THR A 1 107 ? -7.291 13.160 6.261 1.00 90.31 107 THR A C 1
ATOM 816 O O . THR A 1 107 ? -8.290 13.035 6.959 1.00 90.31 107 THR A O 1
ATOM 819 N N . ALA A 1 108 ? -6.458 12.137 6.048 1.00 87.62 108 ALA A N 1
ATOM 820 C CA . ALA A 1 108 ? -6.667 10.804 6.618 1.00 87.62 108 ALA A CA 1
ATOM 821 C C . ALA A 1 108 ? -6.365 10.721 8.127 1.00 87.62 108 ALA A C 1
ATOM 823 O O . ALA A 1 108 ? -6.823 9.788 8.785 1.00 87.62 108 ALA A O 1
ATOM 824 N N . LEU A 1 109 ? -5.565 11.651 8.658 1.00 85.25 109 LEU A N 1
ATOM 825 C CA . LEU A 1 109 ? -5.171 11.709 10.070 1.00 85.25 109 LEU A CA 1
ATOM 826 C C . LEU A 1 109 ? -5.922 12.773 10.887 1.00 85.25 109 LEU A C 1
ATOM 828 O O . LEU A 1 109 ? -5.750 12.800 12.108 1.00 85.25 109 LEU A O 1
ATOM 832 N N . ALA A 1 110 ? -6.688 13.645 10.228 1.00 83.69 110 ALA A N 1
ATOM 833 C CA . ALA A 1 110 ? -7.534 14.664 10.852 1.00 83.69 110 ALA A CA 1
ATOM 834 C C . ALA A 1 110 ? -8.824 14.061 11.425 1.00 83.69 110 ALA A C 1
ATOM 836 O O . ALA A 1 110 ? -9.213 14.497 12.533 1.00 83.69 110 ALA A O 1
#

Foldseek 3Di:
DVVLVVVLVVLLVDDPPVVPPDDPDDDDADDSVQLNVLQVVLVVCVVVVVLVSSLVSLVNSVVNPPQALSSLQVSLVSCVVVVVNVSSLVSLVSSLVDVVSVVVSVVVND